Protein AF-A0A128EV08-F1 (afdb_monomer_lite)

Secondary structure (DSSP, 8-state):
-EEETTEEEEEEEEETTTEEEES-----TT-SSHHHHHHHHHHHHH-----SEEEEEEEEE-SSTT-EEEEEEEE--TTS-SEEEEEESGGGTEEEEEEEEETTSPPPSSB-HHHHHHHHHHHHHT-

Organism: NCBI:txid1796497

Radius of gyration: 13.74 Å; chains: 1; bounding box: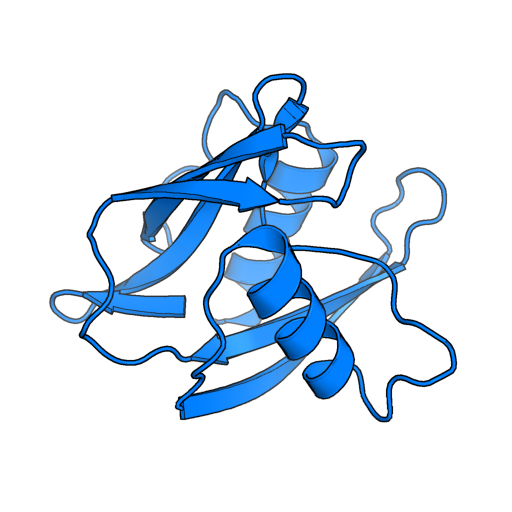 32×29×36 Å

Sequence (127 aa):
MREIDGEMNLLLFKHPLAGIQLVKGTVEPFDISYESAAKRELTEESGISYVLNTTYLGSWESGYQDQFWHFVLCQVGETLPKTWCFYTQDDGGHEFQFFWHRLGDPIPNDCHKLFCDAIQKVQELIR

Foldseek 3Di:
DEDDPNFDWAKWWQFPPAGIAHQDDDDDPPQPDPQSVSLVSCCQQPVDNDFPDKDWLDWDQLVPPRDIDTDMDTYHDPPDDQWDWDWGPPPPTTIIIMHIHTQPDDQDPRHDPSRSVVSVVVSVSVD

InterPro domains:
  IPR000086 NUDIX hydrolase domain [PF00293] (9-89)
  IPR000086 NUDIX hydrolase domain [PS51462] (1-124)
  IPR015797 NUDIX hydrolase-like domain superfamily [SSF55811] (10-123)

Structure (mmCIF, N/CA/C/O backbone):
data_AF-A0A128EV08-F1
#
_entry.id   AF-A0A128EV08-F1
#
loop_
_atom_site.group_PDB
_atom_site.id
_atom_site.type_symbol
_atom_site.label_atom_id
_atom_site.label_alt_id
_atom_site.label_comp_id
_atom_site.label_asym_id
_atom_site.label_entity_id
_atom_site.label_seq_id
_atom_site.pdbx_PDB_ins_code
_atom_site.Cartn_x
_atom_site.Cartn_y
_atom_site.Cartn_z
_atom_site.occupancy
_atom_site.B_iso_or_equiv
_atom_site.auth_seq_id
_atom_site.auth_comp_id
_atom_site.auth_asym_id
_atom_site.auth_atom_id
_atom_site.pdbx_PDB_model_num
ATOM 1 N N . MET A 1 1 ? 0.139 1.523 6.796 1.00 92.94 1 MET A N 1
ATOM 2 C CA . MET A 1 1 ? -0.571 0.868 7.914 1.00 92.94 1 MET A CA 1
ATOM 3 C C . MET A 1 1 ? -0.744 1.867 9.045 1.00 92.94 1 MET A C 1
ATOM 5 O O . MET A 1 1 ? 0.148 2.689 9.246 1.00 92.94 1 MET A O 1
ATOM 9 N N . ARG A 1 2 ? -1.858 1.802 9.771 1.00 93.75 2 ARG A N 1
ATOM 10 C CA . ARG A 1 2 ? -2.071 2.573 11.004 1.00 93.75 2 ARG A CA 1
ATOM 11 C C . ARG A 1 2 ? -2.827 1.750 12.037 1.00 93.75 2 ARG A C 1
ATOM 13 O O . ARG A 1 2 ? -3.514 0.805 11.660 1.00 93.75 2 ARG A O 1
ATOM 20 N N . GLU A 1 3 ? -2.727 2.141 13.296 1.00 91.00 3 GLU A N 1
ATOM 21 C CA . GLU A 1 3 ? -3.586 1.619 14.355 1.00 91.00 3 GLU A CA 1
ATOM 22 C C . GLU A 1 3 ? -4.904 2.412 14.390 1.00 91.00 3 GLU A C 1
ATOM 24 O O . GLU A 1 3 ? -4.908 3.629 14.192 1.00 91.00 3 GLU A O 1
ATOM 29 N N . ILE A 1 4 ? -6.029 1.724 14.576 1.00 88.94 4 ILE A N 1
ATOM 30 C CA . ILE A 1 4 ? -7.354 2.311 14.808 1.00 88.94 4 ILE A CA 1
ATOM 31 C C . ILE A 1 4 ? -7.996 1.493 15.925 1.00 88.94 4 ILE A C 1
ATOM 33 O O . ILE A 1 4 ? -8.183 0.294 15.751 1.00 88.94 4 ILE A O 1
ATOM 37 N N . ASP A 1 5 ? -8.320 2.121 17.056 1.00 88.38 5 ASP A N 1
ATOM 38 C CA . ASP A 1 5 ? -8.955 1.461 18.208 1.00 88.38 5 ASP A CA 1
ATOM 39 C C . ASP A 1 5 ? -8.206 0.194 18.696 1.00 88.38 5 ASP A C 1
ATOM 41 O O . ASP A 1 5 ? -8.825 -0.799 19.070 1.00 88.38 5 ASP A O 1
ATOM 45 N N . GLY A 1 6 ? -6.864 0.218 18.681 1.00 87.88 6 GLY A N 1
ATOM 46 C CA . GLY A 1 6 ? -6.010 -0.915 19.073 1.00 87.88 6 GLY A CA 1
ATOM 47 C C . GLY A 1 6 ? -5.814 -1.979 17.988 1.00 87.88 6 GLY A C 1
ATOM 48 O O . GLY A 1 6 ? -5.177 -3.001 18.228 1.00 87.88 6 GLY A O 1
ATOM 49 N N . GLU A 1 7 ? -6.355 -1.753 16.790 1.00 91.19 7 GLU A N 1
ATOM 50 C CA . GLU A 1 7 ? -6.331 -2.706 15.687 1.00 91.19 7 GLU A CA 1
ATOM 51 C C . GLU A 1 7 ? -5.487 -2.188 14.526 1.00 91.19 7 GLU A C 1
ATOM 53 O O . GLU A 1 7 ? -5.611 -1.043 14.077 1.00 91.19 7 GLU A O 1
ATOM 58 N N . MET A 1 8 ? -4.649 -3.059 13.977 1.00 92.31 8 MET A N 1
ATOM 59 C CA . MET A 1 8 ? -3.796 -2.711 12.849 1.00 92.31 8 MET A CA 1
ATOM 60 C C . MET A 1 8 ? -4.587 -2.742 11.543 1.00 92.31 8 MET A C 1
ATOM 62 O O . MET A 1 8 ? -5.286 -3.706 11.234 1.00 92.31 8 MET A O 1
ATOM 66 N N . ASN A 1 9 ? -4.463 -1.676 10.758 1.00 95.19 9 ASN A N 1
ATOM 67 C CA . ASN A 1 9 ? -5.211 -1.477 9.526 1.00 95.19 9 ASN A CA 1
ATOM 68 C C . ASN A 1 9 ? -4.279 -1.214 8.338 1.00 95.19 9 ASN A C 1
ATOM 70 O O . ASN A 1 9 ? -3.486 -0.262 8.328 1.00 95.19 9 ASN A O 1
ATOM 74 N N . LEU A 1 10 ? -4.415 -2.043 7.310 1.00 95.88 10 LEU A N 1
ATOM 75 C CA . LEU A 1 10 ? -3.752 -1.926 6.021 1.00 95.88 10 LEU A CA 1
ATOM 76 C C . LEU A 1 10 ? -4.427 -0.844 5.173 1.00 95.88 10 LEU A C 1
ATOM 78 O O . LEU A 1 10 ? -5.648 -0.706 5.184 1.00 95.88 10 LEU A O 1
ATOM 82 N N . LEU A 1 11 ? -3.626 -0.073 4.440 1.00 97.25 11 LEU A N 1
ATOM 83 C CA . LEU A 1 11 ? -4.156 0.867 3.461 1.00 97.25 11 LEU A CA 1
ATOM 84 C C . LEU A 1 11 ? -4.367 0.129 2.142 1.00 97.25 11 LEU A C 1
ATOM 86 O O . LEU A 1 11 ? -3.405 -0.414 1.601 1.00 97.25 11 LEU A O 1
ATOM 90 N N . LEU A 1 12 ? -5.597 0.138 1.643 1.00 97.62 12 LEU A N 1
ATOM 91 C CA . LEU A 1 12 ? -5.952 -0.375 0.325 1.00 97.62 12 LEU A CA 1
ATOM 92 C C . LEU A 1 12 ? -6.638 0.728 -0.476 1.00 97.62 12 LEU A C 1
ATOM 94 O O . LEU A 1 12 ? -7.153 1.697 0.091 1.00 97.62 12 LEU A O 1
ATOM 98 N N . PHE A 1 13 ? -6.693 0.554 -1.789 1.00 97.19 13 PHE A N 1
ATOM 99 C CA . PHE A 1 13 ? -7.520 1.389 -2.646 1.00 97.19 13 PHE A CA 1
ATOM 100 C C . PHE A 1 13 ? -8.315 0.562 -3.643 1.00 97.19 13 PHE A C 1
ATOM 102 O O . PHE A 1 13 ? -7.929 -0.551 -3.990 1.00 97.19 13 PHE A O 1
ATOM 109 N N . LYS A 1 14 ? -9.431 1.117 -4.114 1.00 97.06 14 LYS A N 1
ATOM 110 C CA . LYS A 1 14 ? -10.178 0.597 -5.256 1.00 97.06 14 LYS A CA 1
ATOM 111 C C . LYS A 1 14 ? -9.720 1.307 -6.527 1.00 97.06 14 LYS A C 1
ATOM 113 O O . LYS A 1 14 ? -9.930 2.510 -6.673 1.00 97.06 14 LYS A O 1
ATOM 118 N N . HIS A 1 15 ? -9.118 0.543 -7.433 1.00 95.75 15 HIS A N 1
ATOM 119 C CA . HIS A 1 15 ? -8.806 0.958 -8.793 1.00 95.75 15 HIS A CA 1
ATOM 120 C C . HIS A 1 15 ? -10.090 0.972 -9.638 1.00 95.75 15 HIS A C 1
ATOM 122 O O . HIS A 1 15 ? -10.854 -0.000 -9.576 1.00 95.75 15 HIS A O 1
ATOM 128 N N . PRO A 1 16 ? -10.333 1.994 -10.479 1.00 93.06 16 PRO A N 1
ATOM 129 C CA . PRO A 1 16 ? -11.555 2.078 -11.285 1.00 93.06 16 PRO A CA 1
ATOM 130 C C . PRO A 1 16 ? -11.729 0.905 -12.263 1.00 93.06 16 PRO A C 1
ATOM 132 O O . PRO A 1 16 ? -12.856 0.551 -12.599 1.00 93.06 16 PRO A O 1
ATOM 135 N N . LEU A 1 17 ? -10.624 0.293 -12.701 1.00 92.31 17 LEU A N 1
ATOM 136 C CA . LEU A 1 17 ? -10.611 -0.749 -13.740 1.00 92.31 17 LEU A CA 1
ATOM 137 C C . LEU A 1 17 ? -10.089 -2.120 -13.281 1.00 92.31 17 LEU A C 1
ATOM 139 O O . LEU A 1 17 ? -10.211 -3.089 -14.023 1.00 92.31 17 LEU A O 1
ATOM 143 N N . ALA A 1 18 ? -9.480 -2.215 -12.096 1.00 91.38 18 ALA A N 1
ATOM 144 C CA . ALA A 1 18 ? -8.686 -3.390 -11.704 1.00 91.38 18 ALA A CA 1
ATOM 145 C C . ALA A 1 18 ? -8.967 -3.877 -10.272 1.00 91.38 18 ALA A C 1
ATOM 147 O O . ALA A 1 18 ? -8.227 -4.699 -9.732 1.00 91.38 18 ALA A O 1
ATOM 148 N N . GLY A 1 19 ? -10.050 -3.383 -9.667 1.00 94.75 19 GLY A N 1
ATOM 149 C CA . GLY A 1 19 ? -10.469 -3.785 -8.331 1.00 94.75 19 GLY A CA 1
ATOM 150 C C . GLY A 1 19 ? -9.543 -3.259 -7.236 1.00 94.75 19 GLY A C 1
ATOM 151 O O . GLY A 1 19 ? -8.868 -2.244 -7.390 1.00 94.75 19 GLY A O 1
ATOM 152 N N . ILE A 1 20 ? -9.555 -3.932 -6.095 1.00 96.88 20 ILE A N 1
ATOM 153 C CA . ILE A 1 20 ? -8.884 -3.518 -4.870 1.00 96.88 20 ILE A CA 1
ATOM 154 C C . ILE A 1 20 ? -7.419 -3.948 -4.879 1.00 96.88 20 ILE A C 1
ATOM 156 O O . ILE A 1 20 ? -7.102 -5.098 -5.189 1.00 96.88 20 ILE A O 1
ATOM 160 N N . GLN A 1 21 ? -6.543 -3.017 -4.503 1.00 95.94 21 GLN A N 1
ATOM 161 C CA . GLN A 1 21 ? -5.095 -3.185 -4.535 1.00 95.94 21 GLN A CA 1
ATOM 162 C C . GLN A 1 21 ? -4.416 -2.586 -3.298 1.00 95.94 21 GLN A C 1
ATOM 164 O O . GLN A 1 21 ? -4.988 -1.779 -2.558 1.00 95.94 21 GLN A O 1
ATOM 169 N N . LEU A 1 22 ? -3.165 -3.002 -3.105 1.00 96.00 22 LEU A N 1
ATOM 170 C CA . LEU A 1 22 ? -2.169 -2.325 -2.279 1.00 96.00 22 LEU A CA 1
ATOM 171 C C . LEU A 1 22 ? -1.541 -1.180 -3.079 1.00 96.00 22 LEU A C 1
ATOM 173 O O . LEU A 1 22 ? -1.456 -1.280 -4.301 1.00 96.00 22 LEU A O 1
ATOM 177 N N . VAL A 1 23 ? -1.016 -0.169 -2.381 1.00 96.44 23 VAL A N 1
ATOM 178 C CA . VAL A 1 23 ? -0.077 0.787 -2.992 1.00 96.44 23 VAL A CA 1
ATOM 179 C C . VAL A 1 23 ? 1.184 0.044 -3.412 1.00 96.44 23 VAL A C 1
ATOM 181 O O . VAL A 1 23 ? 1.760 -0.693 -2.602 1.00 96.44 23 VAL A O 1
ATOM 184 N N . LYS A 1 24 ? 1.570 0.191 -4.677 1.00 95.50 24 LYS A N 1
ATOM 185 C CA . LYS A 1 24 ? 2.653 -0.580 -5.292 1.00 95.50 24 LYS A CA 1
ATOM 186 C C . LYS A 1 24 ? 3.155 0.077 -6.570 1.00 95.50 24 LYS A C 1
ATOM 188 O O . LYS A 1 24 ? 2.364 0.445 -7.428 1.00 95.50 24 LYS A O 1
ATOM 193 N N . GLY A 1 25 ? 4.460 -0.014 -6.780 1.00 95.12 25 GLY A N 1
ATOM 194 C CA . GLY A 1 25 ? 5.062 0.268 -8.073 1.00 95.12 25 GLY A CA 1
ATOM 195 C C . GLY A 1 25 ? 6.457 -0.316 -8.197 1.00 95.12 25 GLY A C 1
ATOM 196 O O . GLY A 1 25 ? 6.837 -1.231 -7.457 1.00 95.12 25 GLY A O 1
ATOM 197 N N . THR A 1 26 ? 7.180 0.151 -9.207 1.00 95.25 26 THR A N 1
ATOM 198 C CA . THR A 1 26 ? 8.452 -0.448 -9.615 1.00 95.25 26 THR A CA 1
ATOM 199 C C . THR A 1 26 ? 9.578 0.106 -8.752 1.00 95.25 26 THR A C 1
ATOM 201 O O . THR A 1 26 ? 9.633 1.299 -8.474 1.00 95.25 26 THR A O 1
ATOM 204 N N . VAL A 1 27 ? 10.498 -0.762 -8.324 1.00 96.62 27 VAL A N 1
ATOM 205 C CA . VAL A 1 27 ? 11.745 -0.308 -7.697 1.00 96.62 27 VAL A CA 1
ATOM 206 C C . VAL A 1 27 ? 12.632 0.271 -8.792 1.00 96.62 27 VAL A C 1
ATOM 208 O O . VAL A 1 27 ? 13.056 -0.452 -9.695 1.00 96.62 27 VAL A O 1
ATOM 211 N N . GLU A 1 28 ? 12.908 1.566 -8.716 1.00 96.69 28 GLU A N 1
ATOM 212 C CA . GLU A 1 28 ? 13.643 2.285 -9.749 1.00 96.69 28 GLU A CA 1
ATOM 213 C C . GLU A 1 28 ? 15.159 2.247 -9.495 1.00 96.69 28 GLU A C 1
ATOM 215 O O . GLU A 1 28 ? 15.598 2.162 -8.347 1.00 96.69 28 GLU A O 1
ATOM 220 N N . PRO A 1 29 ? 16.012 2.383 -10.530 1.00 96.62 29 PRO A N 1
ATOM 221 C CA . PRO A 1 29 ? 1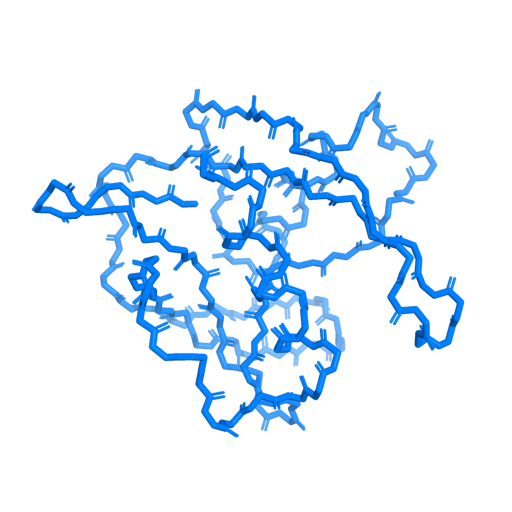7.471 2.361 -10.362 1.00 96.62 29 PRO A CA 1
ATOM 222 C C . PRO A 1 29 ? 18.038 3.453 -9.441 1.00 96.62 29 PRO A C 1
ATOM 224 O O . PRO A 1 29 ? 19.179 3.350 -8.995 1.00 96.62 29 PRO A O 1
ATOM 227 N N . PHE A 1 30 ? 17.276 4.524 -9.207 1.00 96.19 30 PHE A N 1
ATOM 228 C CA . PHE A 1 30 ? 17.651 5.624 -8.318 1.00 96.19 30 PHE A CA 1
ATOM 229 C C . PHE A 1 30 ? 17.133 5.447 -6.883 1.00 96.19 30 PHE A C 1
ATOM 231 O O . PHE A 1 30 ? 17.490 6.247 -6.014 1.00 96.19 30 PHE A O 1
ATOM 238 N N . ASP A 1 31 ? 16.308 4.431 -6.618 1.00 97.56 31 ASP A N 1
ATOM 239 C CA . ASP A 1 31 ? 15.879 4.112 -5.263 1.00 97.56 31 ASP A CA 1
ATOM 240 C C . ASP A 1 31 ? 17.068 3.569 -4.461 1.00 97.56 31 ASP A C 1
ATOM 242 O O . ASP A 1 31 ? 17.760 2.631 -4.856 1.00 97.56 31 ASP A O 1
ATOM 246 N N . ILE A 1 32 ? 17.320 4.182 -3.305 1.00 96.12 32 ILE A N 1
ATOM 247 C CA . ILE A 1 32 ? 18.447 3.825 -2.435 1.00 96.12 32 ILE A CA 1
ATOM 248 C C . ILE A 1 32 ? 18.148 2.598 -1.564 1.00 96.12 32 ILE A C 1
ATOM 250 O O . ILE A 1 32 ? 19.075 1.985 -1.033 1.00 96.12 32 ILE A O 1
ATOM 254 N N . SER A 1 33 ? 16.868 2.249 -1.386 1.00 97.69 33 SER A N 1
ATOM 255 C CA . SER A 1 33 ? 16.414 1.036 -0.702 1.00 97.69 33 SER A CA 1
ATOM 256 C C . SER A 1 33 ? 14.968 0.679 -1.079 1.00 97.69 33 SER A C 1
ATOM 258 O O . SER A 1 33 ? 14.245 1.490 -1.661 1.00 97.69 33 SER A O 1
ATOM 260 N N . TYR A 1 34 ? 14.496 -0.513 -0.695 1.00 98.25 34 TYR A N 1
ATOM 261 C CA . TYR A 1 34 ? 13.080 -0.872 -0.863 1.00 98.25 34 TYR A CA 1
ATOM 262 C C . TYR A 1 34 ? 12.158 0.064 -0.080 1.00 98.25 34 TYR A C 1
ATOM 264 O O . TYR A 1 34 ? 11.062 0.384 -0.531 1.00 98.25 34 TYR A O 1
ATOM 272 N N . GLU A 1 35 ? 12.600 0.547 1.080 1.00 98.06 35 GLU A N 1
ATOM 273 C CA . GLU A 1 35 ? 11.857 1.524 1.866 1.00 98.06 35 GLU A CA 1
ATOM 274 C C . GLU A 1 35 ? 11.791 2.895 1.193 1.00 98.06 35 GLU A C 1
ATOM 276 O O . GLU A 1 35 ? 10.768 3.565 1.330 1.00 98.06 35 GLU A O 1
ATOM 281 N N . SER A 1 36 ? 12.832 3.328 0.468 1.00 97.62 36 SER A N 1
ATOM 282 C CA . SER A 1 36 ? 12.747 4.573 -0.307 1.00 97.62 36 SER A CA 1
ATOM 283 C C . SER A 1 36 ? 11.762 4.435 -1.464 1.00 97.62 36 SER A C 1
ATOM 285 O O . SER A 1 36 ? 10.913 5.312 -1.616 1.00 97.62 36 SER A O 1
ATOM 287 N N . ALA A 1 37 ? 11.808 3.309 -2.187 1.00 98.06 37 ALA A N 1
ATOM 288 C CA . ALA A 1 37 ? 10.856 3.000 -3.252 1.00 98.06 37 ALA A CA 1
ATOM 289 C C . ALA A 1 37 ? 9.416 2.993 -2.715 1.00 98.06 37 ALA A C 1
ATOM 291 O O . ALA A 1 37 ? 8.558 3.720 -3.203 1.00 98.06 37 ALA A O 1
ATOM 292 N N . ALA A 1 38 ? 9.162 2.270 -1.621 1.00 97.94 38 ALA A N 1
ATOM 293 C CA . ALA A 1 38 ? 7.832 2.191 -1.022 1.00 97.94 38 ALA A CA 1
ATOM 294 C C . ALA A 1 38 ? 7.296 3.549 -0.535 1.00 97.94 38 ALA A C 1
ATOM 296 O O . ALA A 1 38 ? 6.096 3.795 -0.616 1.00 97.94 38 ALA A O 1
ATOM 297 N N . LYS A 1 39 ? 8.155 4.444 -0.024 1.00 97.44 39 LYS A N 1
ATOM 298 C CA . LYS A 1 39 ? 7.747 5.811 0.356 1.00 97.44 39 LYS A CA 1
ATOM 299 C C . LYS A 1 39 ? 7.408 6.673 -0.857 1.00 97.44 39 LYS A C 1
ATOM 301 O O . LYS A 1 39 ? 6.463 7.460 -0.780 1.00 97.44 39 LYS A O 1
ATOM 306 N N . ARG A 1 40 ? 8.188 6.550 -1.934 1.00 97.50 40 ARG A N 1
ATOM 307 C CA . ARG A 1 40 ? 7.951 7.259 -3.193 1.00 97.50 40 ARG A CA 1
ATOM 308 C C . ARG A 1 40 ? 6.602 6.841 -3.778 1.00 97.50 40 ARG A C 1
ATOM 310 O O . ARG A 1 40 ? 5.722 7.687 -3.863 1.00 97.50 40 ARG A O 1
ATOM 317 N N . GLU A 1 41 ? 6.399 5.546 -3.996 1.00 97.44 41 GLU A N 1
ATOM 318 C CA . GLU A 1 41 ? 5.141 4.979 -4.512 1.00 97.44 41 GLU A CA 1
ATOM 319 C C . GLU A 1 41 ? 3.941 5.323 -3.616 1.00 97.44 41 GLU A C 1
ATOM 321 O O . GLU A 1 41 ? 2.874 5.706 -4.088 1.00 97.44 41 GLU A O 1
ATOM 326 N N . LEU A 1 42 ? 4.118 5.284 -2.287 1.00 97.06 42 LEU A N 1
ATOM 327 C CA . LEU A 1 42 ? 3.079 5.725 -1.353 1.00 97.06 42 LEU A CA 1
ATOM 328 C C . LEU A 1 42 ? 2.692 7.191 -1.574 1.00 97.06 42 LEU A C 1
ATOM 330 O O . LEU A 1 42 ? 1.511 7.534 -1.507 1.00 97.06 42 LEU A O 1
ATOM 334 N N . THR A 1 43 ? 3.665 8.055 -1.839 1.00 96.19 43 THR A N 1
ATOM 335 C CA . THR A 1 43 ? 3.403 9.469 -2.109 1.00 96.19 43 THR A CA 1
ATOM 336 C C . THR A 1 43 ? 2.723 9.652 -3.463 1.00 96.19 43 THR A C 1
ATOM 338 O O . THR A 1 43 ? 1.745 10.394 -3.543 1.00 96.19 43 THR A O 1
ATOM 341 N N . GLU A 1 44 ? 3.221 8.975 -4.497 1.00 95.75 44 GLU A N 1
ATOM 342 C CA . GLU A 1 44 ? 2.770 9.108 -5.885 1.00 95.75 44 GLU A CA 1
ATOM 343 C C . GLU A 1 44 ? 1.347 8.565 -6.082 1.00 95.75 44 GLU A C 1
ATOM 345 O O . GLU A 1 44 ? 0.513 9.265 -6.651 1.00 95.75 44 GLU A O 1
ATOM 350 N N . GLU A 1 45 ? 1.001 7.408 -5.505 1.00 95.94 45 GLU A N 1
ATOM 351 C CA . GLU A 1 45 ? -0.329 6.806 -5.678 1.00 95.94 45 GLU A CA 1
ATOM 352 C C . GLU A 1 45 ? -1.384 7.304 -4.674 1.00 95.94 45 GLU A C 1
ATOM 354 O O . GLU A 1 45 ? -2.579 7.219 -4.960 1.00 95.94 45 GLU A O 1
ATOM 359 N N . SER A 1 46 ? -0.990 7.789 -3.486 1.00 95.06 46 SER A N 1
ATOM 360 C CA . SER A 1 46 ? -1.950 8.096 -2.402 1.00 95.06 46 SER A CA 1
ATOM 361 C C . SER A 1 46 ? -1.901 9.518 -1.846 1.00 95.06 46 SER A C 1
ATOM 363 O O . SER A 1 46 ? -2.787 9.905 -1.072 1.00 95.06 46 SER A O 1
ATOM 365 N N . GLY A 1 47 ? -0.865 10.288 -2.185 1.00 94.25 47 GLY A N 1
ATOM 366 C CA . GLY A 1 47 ? -0.600 11.609 -1.613 1.00 94.25 47 GLY A CA 1
ATOM 367 C C . GLY A 1 47 ? -0.049 11.587 -0.183 1.00 94.25 47 GLY A C 1
ATOM 368 O O . GLY A 1 47 ? 0.176 12.649 0.403 1.00 94.25 47 GLY A O 1
ATOM 369 N N . ILE A 1 48 ? 0.180 10.410 0.411 1.00 95.19 48 ILE A N 1
ATOM 370 C CA . ILE A 1 48 ? 0.751 10.292 1.756 1.00 95.19 48 ILE A CA 1
ATOM 371 C C . ILE A 1 48 ? 2.274 10.416 1.676 1.00 95.19 48 ILE A C 1
ATOM 373 O O . ILE A 1 48 ? 2.977 9.454 1.385 1.00 95.19 48 ILE A O 1
ATOM 377 N N . SER A 1 49 ? 2.785 11.595 2.019 1.00 92.62 49 SER A N 1
ATOM 378 C CA . SER A 1 49 ? 4.227 11.878 2.049 1.00 92.62 49 SER A CA 1
ATOM 379 C C . SER A 1 49 ? 4.873 11.717 3.428 1.00 92.62 49 SER A C 1
ATOM 381 O O . SER A 1 49 ? 6.093 11.598 3.537 1.00 92.62 49 SER A O 1
ATOM 383 N N . TYR A 1 50 ? 4.075 11.707 4.501 1.00 92.19 50 TYR A N 1
ATOM 384 C CA . TYR A 1 50 ? 4.578 11.612 5.871 1.00 92.19 50 TYR A CA 1
ATOM 385 C C . TYR A 1 50 ? 4.350 10.219 6.465 1.00 92.19 50 TYR A C 1
ATOM 387 O O . TYR A 1 50 ? 3.223 9.830 6.779 1.00 92.19 50 TYR A O 1
ATOM 395 N N . VAL A 1 51 ? 5.449 9.491 6.666 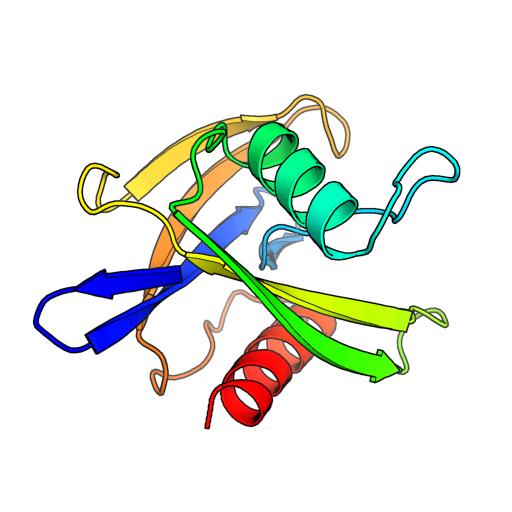1.00 94.75 51 VAL A N 1
ATOM 396 C CA . VAL A 1 51 ? 5.488 8.198 7.360 1.00 94.75 51 VAL A CA 1
ATOM 397 C C . VAL A 1 51 ? 6.333 8.320 8.627 1.00 94.75 51 VAL A C 1
ATOM 399 O O . VAL A 1 51 ? 7.416 8.901 8.607 1.00 94.75 51 VAL A O 1
ATOM 402 N N . LEU A 1 52 ? 5.836 7.772 9.733 1.00 94.56 52 LEU A N 1
ATOM 403 C CA . LEU A 1 52 ? 6.505 7.772 11.035 1.00 94.56 52 LEU A CA 1
ATOM 404 C C . LEU A 1 52 ? 7.700 6.822 11.057 1.00 94.56 52 LEU A C 1
ATOM 406 O O . LEU A 1 52 ? 8.749 7.145 11.606 1.00 94.56 52 LEU A O 1
ATOM 410 N N . ASN A 1 53 ? 7.527 5.641 10.467 1.00 95.44 53 ASN A N 1
ATOM 411 C CA . ASN A 1 53 ? 8.547 4.608 10.417 1.00 95.44 53 ASN A CA 1
ATOM 412 C C . ASN A 1 53 ? 8.364 3.730 9.177 1.00 95.44 53 ASN A C 1
ATOM 414 O O . ASN A 1 53 ? 7.254 3.610 8.645 1.00 95.44 53 ASN A O 1
ATOM 418 N N . THR A 1 54 ? 9.453 3.095 8.751 1.00 96.94 54 THR A N 1
ATOM 419 C CA . THR A 1 54 ? 9.437 2.049 7.730 1.00 96.94 54 THR A CA 1
ATOM 420 C C . THR A 1 54 ? 10.136 0.793 8.211 1.00 96.94 54 THR A C 1
ATOM 422 O O . THR A 1 54 ? 11.151 0.863 8.900 1.00 96.94 54 THR A O 1
ATOM 425 N N . THR A 1 55 ? 9.605 -0.367 7.843 1.00 96.88 55 THR A N 1
ATOM 426 C CA . THR A 1 55 ? 10.214 -1.664 8.157 1.00 96.88 55 THR A CA 1
ATOM 427 C C . THR A 1 55 ? 10.068 -2.590 6.963 1.00 96.88 55 THR A C 1
ATOM 429 O O . THR A 1 55 ? 8.951 -2.852 6.518 1.00 96.88 55 THR A O 1
ATOM 432 N N . TYR A 1 56 ? 11.185 -3.078 6.430 1.00 97.81 56 TYR A N 1
ATOM 433 C CA . TYR A 1 56 ? 11.162 -4.123 5.416 1.00 97.81 56 TYR A CA 1
ATOM 434 C C . TYR A 1 56 ? 10.652 -5.436 6.022 1.00 97.81 56 TYR A C 1
ATOM 436 O O . TYR A 1 56 ? 11.163 -5.891 7.045 1.00 97.81 56 TYR A O 1
ATOM 444 N N . LEU A 1 57 ? 9.633 -6.025 5.399 1.00 97.25 57 LEU A N 1
ATOM 445 C CA . LEU A 1 57 ? 8.967 -7.236 5.883 1.00 97.25 57 LEU A CA 1
ATOM 446 C C . LEU A 1 57 ? 9.481 -8.503 5.199 1.00 97.25 57 LEU A C 1
ATOM 448 O O . LEU A 1 57 ? 9.471 -9.577 5.793 1.00 97.25 57 LEU A O 1
ATOM 452 N N . GLY A 1 58 ? 9.915 -8.395 3.945 1.00 96.69 58 GLY A N 1
ATOM 453 C CA . GLY A 1 58 ? 10.366 -9.536 3.159 1.00 96.69 58 GLY A CA 1
ATOM 454 C C . GLY A 1 58 ? 9.941 -9.446 1.703 1.00 96.69 58 GLY A C 1
ATOM 455 O O . GLY A 1 58 ? 9.335 -8.467 1.266 1.00 96.69 58 GLY A O 1
ATOM 456 N N . SER A 1 59 ? 10.273 -10.491 0.956 1.00 96.88 59 SER A N 1
ATOM 457 C CA . SER A 1 59 ? 9.972 -10.602 -0.464 1.00 96.88 59 SER A CA 1
ATOM 458 C C . SER A 1 59 ? 9.054 -11.779 -0.771 1.00 96.88 59 SER A C 1
ATOM 460 O O . SER A 1 59 ? 8.910 -12.708 0.029 1.00 96.88 59 SER A O 1
ATOM 462 N N . TRP A 1 60 ? 8.443 -11.748 -1.951 1.00 97.19 60 TRP A N 1
ATOM 463 C CA . TRP A 1 60 ? 7.551 -12.793 -2.436 1.00 97.19 60 TRP A CA 1
ATOM 464 C C . TRP A 1 60 ? 7.626 -12.931 -3.957 1.00 97.19 60 TRP A C 1
ATOM 466 O O . TRP A 1 60 ? 7.393 -11.977 -4.697 1.00 97.19 60 TRP A O 1
ATOM 476 N N . GLU A 1 61 ? 7.916 -14.146 -4.417 1.00 95.81 61 GLU A N 1
ATOM 477 C CA . GLU A 1 61 ? 7.726 -14.546 -5.810 1.00 95.81 61 GLU A CA 1
ATOM 478 C C . GLU A 1 61 ? 6.240 -14.790 -6.051 1.00 95.81 61 GLU A C 1
ATOM 480 O O . GLU A 1 61 ? 5.673 -15.769 -5.562 1.00 95.81 61 GLU A O 1
ATOM 485 N N . SER A 1 62 ? 5.599 -13.891 -6.797 1.00 92.00 62 SER A N 1
ATOM 486 C CA . SER A 1 62 ? 4.144 -13.936 -6.979 1.00 92.00 62 SER A CA 1
ATOM 487 C C . SER A 1 62 ? 3.661 -15.097 -7.851 1.00 92.00 62 SER A C 1
ATOM 489 O O . SER A 1 62 ? 2.476 -15.425 -7.848 1.00 92.00 62 SER A O 1
ATOM 491 N N . GLY A 1 63 ? 4.559 -15.690 -8.648 1.00 90.00 63 GLY A N 1
ATOM 492 C CA . GLY A 1 63 ? 4.206 -16.662 -9.685 1.00 90.00 63 GLY A CA 1
ATOM 493 C C . GLY A 1 63 ? 3.361 -16.071 -10.824 1.00 90.00 63 GLY A C 1
ATOM 494 O O . GLY A 1 63 ? 2.870 -16.816 -11.671 1.00 90.00 63 GLY A O 1
ATOM 495 N N . TYR A 1 64 ? 3.181 -14.747 -10.857 1.00 89.56 64 TYR A N 1
ATOM 496 C CA . TYR A 1 64 ? 2.430 -14.032 -11.879 1.00 89.56 64 TYR A CA 1
ATOM 497 C C . TYR A 1 64 ? 3.374 -13.142 -12.679 1.00 89.56 64 TYR A C 1
ATOM 499 O O . TYR A 1 64 ? 3.967 -12.220 -12.127 1.00 89.56 64 TYR A O 1
ATOM 507 N N . GLN A 1 65 ? 3.497 -1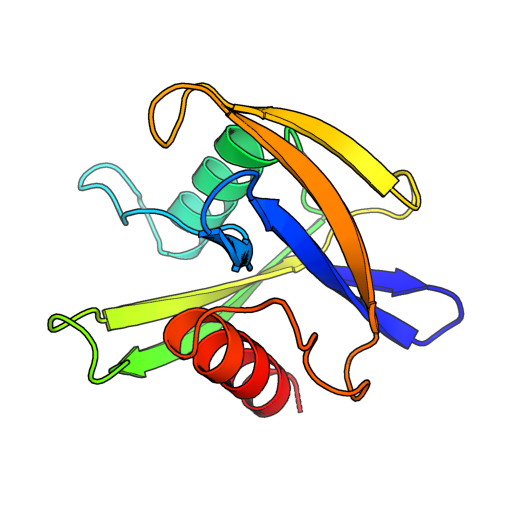3.414 -13.982 1.00 90.88 65 GLN A N 1
ATOM 508 C CA . GLN A 1 65 ? 4.330 -12.631 -14.908 1.00 90.88 65 GLN A CA 1
ATOM 509 C C . GLN A 1 65 ? 5.753 -12.370 -14.374 1.00 90.88 65 GLN A C 1
ATOM 511 O O . GLN A 1 65 ? 6.277 -11.270 -14.523 1.00 90.88 65 GLN A O 1
ATOM 516 N N . ASP A 1 66 ? 6.337 -13.363 -13.695 1.00 88.56 66 ASP A N 1
ATOM 517 C CA . ASP A 1 66 ? 7.669 -13.293 -13.080 1.00 88.56 66 ASP A CA 1
ATOM 518 C C . ASP A 1 66 ? 7.869 -12.105 -12.112 1.00 88.56 66 ASP A C 1
ATOM 520 O O . ASP A 1 66 ? 8.994 -11.671 -11.865 1.00 88.56 66 ASP A O 1
ATOM 524 N N . GLN A 1 67 ? 6.786 -11.570 -11.530 1.0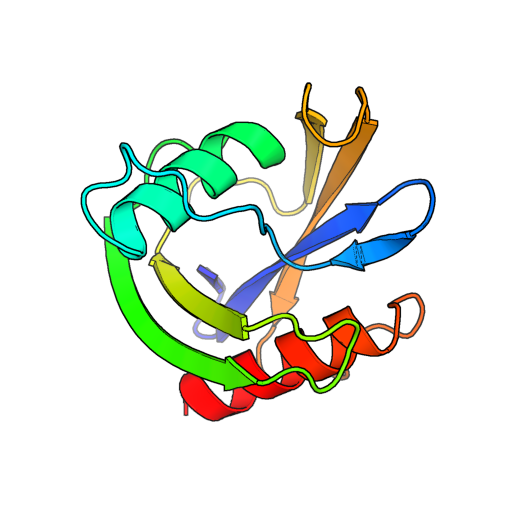0 92.06 67 GLN A N 1
ATOM 525 C CA . GLN A 1 67 ? 6.879 -10.436 -10.614 1.00 92.06 67 GLN A CA 1
ATOM 526 C C . GLN A 1 67 ? 7.421 -10.865 -9.248 1.00 92.06 67 GLN A C 1
ATOM 528 O O . GLN A 1 67 ? 6.837 -11.719 -8.564 1.00 92.06 67 GLN A O 1
ATOM 533 N N . PHE A 1 68 ? 8.489 -10.189 -8.827 1.00 95.12 68 PHE A N 1
ATOM 534 C CA . PHE A 1 68 ? 9.105 -10.310 -7.512 1.00 95.12 68 PHE A CA 1
ATOM 535 C C . PHE A 1 68 ? 8.743 -9.095 -6.655 1.00 95.12 68 PHE A C 1
ATOM 537 O O . PHE A 1 68 ? 9.091 -7.962 -6.984 1.00 95.12 68 PHE A O 1
ATOM 544 N N . TRP A 1 69 ? 8.013 -9.327 -5.569 1.00 97.44 69 TRP A N 1
ATOM 545 C CA . TRP A 1 69 ? 7.480 -8.273 -4.712 1.00 97.44 69 TRP A CA 1
ATOM 546 C C . TRP A 1 69 ? 8.356 -8.089 -3.479 1.00 97.44 69 TRP A C 1
ATOM 548 O O . TRP A 1 69 ? 8.792 -9.067 -2.875 1.00 97.44 69 TRP A O 1
ATOM 558 N N . HIS A 1 70 ? 8.551 -6.837 -3.070 1.00 97.94 70 HIS A N 1
ATOM 559 C CA . HIS A 1 70 ? 9.192 -6.456 -1.815 1.00 97.94 70 HIS A CA 1
ATOM 560 C C . HIS A 1 70 ? 8.188 -5.701 -0.950 1.00 97.94 70 HIS A C 1
ATOM 562 O O . HIS A 1 70 ? 7.667 -4.664 -1.354 1.00 97.94 70 HIS A O 1
ATOM 568 N N . PHE A 1 71 ? 7.914 -6.212 0.248 1.00 98.00 71 PHE A N 1
ATOM 569 C CA . PHE A 1 71 ? 6.952 -5.609 1.160 1.00 98.00 71 PHE A CA 1
ATOM 570 C C . PHE A 1 71 ? 7.653 -4.718 2.175 1.00 98.00 71 PHE A C 1
ATOM 572 O O . PHE A 1 71 ? 8.533 -5.158 2.918 1.00 98.00 71 PHE A O 1
ATOM 579 N N . VAL A 1 72 ? 7.209 -3.466 2.243 1.00 98.19 72 VAL A N 1
ATOM 580 C CA . VAL A 1 72 ? 7.634 -2.500 3.253 1.00 98.19 72 VAL A CA 1
ATOM 581 C C . VAL A 1 72 ? 6.417 -2.023 4.023 1.00 98.19 72 VAL A C 1
ATOM 583 O O . VAL A 1 72 ? 5.442 -1.520 3.466 1.00 98.19 72 VAL A O 1
ATOM 586 N N . LEU A 1 73 ? 6.494 -2.152 5.339 1.00 97.12 73 LEU A N 1
ATOM 587 C CA . LEU A 1 73 ? 5.539 -1.575 6.260 1.00 97.12 73 LEU A CA 1
ATOM 588 C C . LEU A 1 73 ? 5.828 -0.082 6.395 1.00 97.12 73 LEU A C 1
ATOM 590 O O . LEU A 1 73 ? 6.836 0.296 6.981 1.00 97.12 73 LEU A O 1
ATOM 594 N N . CYS A 1 74 ? 4.919 0.758 5.904 1.00 97.00 74 CYS A N 1
ATOM 595 C CA . CYS A 1 74 ? 4.926 2.202 6.145 1.00 97.00 74 CYS A CA 1
ATOM 596 C C . CYS A 1 74 ? 3.92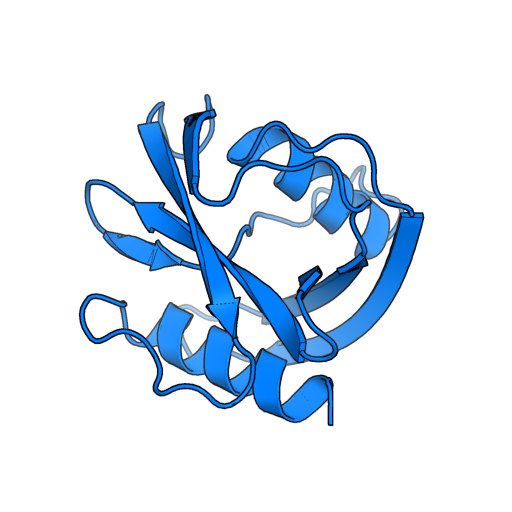6 2.546 7.255 1.00 97.00 74 CYS A C 1
ATOM 598 O O . CYS A 1 74 ? 2.712 2.427 7.052 1.00 97.00 74 CYS A O 1
ATOM 600 N N . GLN A 1 75 ? 4.410 2.957 8.427 1.00 95.69 75 GLN A N 1
ATOM 601 C CA . GLN A 1 75 ? 3.549 3.416 9.518 1.00 95.69 75 GLN A CA 1
ATOM 602 C C . GLN A 1 75 ? 3.208 4.890 9.306 1.00 95.69 75 GLN A C 1
ATOM 604 O O . GLN A 1 75 ? 4.105 5.717 9.166 1.00 95.69 75 GLN A O 1
ATOM 609 N N . VAL A 1 76 ? 1.922 5.227 9.290 1.00 92.94 76 VAL A N 1
ATOM 610 C CA . VAL A 1 76 ? 1.446 6.611 9.124 1.00 92.94 76 VAL A CA 1
ATOM 611 C C . VAL A 1 76 ? 0.867 7.138 10.434 1.00 92.94 76 VAL A C 1
ATOM 613 O O . VAL A 1 76 ? 0.417 6.358 11.273 1.00 92.94 76 VAL A O 1
ATOM 616 N N . GLY A 1 77 ? 0.894 8.459 10.611 1.00 79.25 77 GLY A N 1
ATOM 617 C CA . GLY A 1 77 ? 0.303 9.115 11.779 1.00 79.25 77 GLY A CA 1
ATOM 618 C C . GLY A 1 77 ? -1.230 9.080 11.792 1.00 79.25 77 GLY A C 1
ATOM 619 O O . GLY A 1 77 ? -1.880 8.788 10.787 1.00 79.25 77 GLY A O 1
ATOM 620 N N . GLU A 1 78 ? -1.814 9.415 12.942 1.00 69.44 78 GLU A N 1
ATOM 621 C CA . GLU A 1 78 ? -3.252 9.268 13.228 1.00 69.44 78 GLU A CA 1
ATOM 622 C C . GLU A 1 78 ? -4.179 10.251 12.482 1.00 69.44 78 GLU A C 1
ATOM 624 O O . GLU A 1 78 ? -5.398 10.167 12.595 1.00 69.44 78 GLU A O 1
ATOM 629 N N . THR A 1 79 ? -3.656 11.162 11.663 1.00 82.19 79 THR A N 1
ATOM 630 C CA . THR A 1 79 ? -4.431 12.275 11.083 1.00 82.19 79 THR A CA 1
ATOM 631 C C . THR A 1 79 ? -5.040 12.013 9.700 1.00 82.19 79 THR A C 1
ATOM 633 O O . THR A 1 79 ? -5.600 12.929 9.099 1.00 82.19 79 THR A O 1
ATOM 636 N N . LEU A 1 80 ? -4.979 10.786 9.171 1.00 91.56 80 LEU A N 1
ATOM 637 C CA . LEU A 1 80 ? -5.548 10.481 7.850 1.00 91.56 80 LEU A CA 1
ATOM 638 C C . LEU A 1 80 ? -7.071 10.222 7.894 1.00 91.56 80 LEU A C 1
ATOM 640 O O . LEU A 1 80 ? -7.576 9.639 8.860 1.00 91.56 80 LEU A O 1
ATOM 644 N N . PRO A 1 81 ? -7.829 10.578 6.841 1.00 93.00 81 PRO A N 1
ATOM 645 C CA . PRO A 1 81 ? -9.253 10.258 6.750 1.00 93.00 81 PRO A CA 1
ATOM 646 C C . PRO A 1 81 ? -9.536 8.750 6.819 1.00 93.00 81 PRO A C 1
ATOM 648 O O . PRO A 1 81 ? -8.674 7.911 6.547 1.00 93.00 81 PRO A O 1
ATOM 651 N N . LYS A 1 82 ? -10.780 8.379 7.154 1.00 93.19 82 LYS A N 1
ATOM 652 C CA . LYS A 1 82 ? -11.242 6.980 7.042 1.00 93.19 82 LYS A CA 1
ATOM 653 C C . LYS A 1 82 ? -11.272 6.502 5.588 1.00 93.19 82 LYS A C 1
ATOM 655 O O . LYS A 1 82 ? -10.996 5.337 5.328 1.00 93.19 82 LYS A O 1
ATOM 660 N N . THR A 1 83 ? -11.592 7.404 4.669 1.00 96.12 83 THR A N 1
ATOM 661 C CA . THR A 1 83 ? -11.591 7.179 3.224 1.00 96.12 83 THR A CA 1
ATOM 662 C C . THR A 1 83 ? -11.283 8.493 2.522 1.00 96.12 83 THR A C 1
ATOM 664 O O . THR A 1 83 ? -11.703 9.546 3.009 1.00 96.12 83 THR A O 1
ATOM 667 N N . TRP A 1 84 ? -10.610 8.447 1.379 1.00 96.94 84 TRP A N 1
ATOM 668 C CA . TRP A 1 84 ? -10.418 9.609 0.509 1.00 96.94 84 TRP A CA 1
ATOM 669 C C . TRP A 1 84 ? -10.226 9.162 -0.940 1.00 96.94 84 TRP A C 1
ATOM 671 O O . TRP A 1 84 ? -9.926 7.997 -1.191 1.00 96.94 84 TRP A O 1
ATOM 681 N N . CYS A 1 85 ? -10.407 10.088 -1.879 1.00 96.88 85 CYS A N 1
ATOM 682 C CA . CYS A 1 85 ? -10.008 9.891 -3.267 1.00 96.88 85 CYS A CA 1
ATOM 683 C C . CYS A 1 85 ? -8.690 10.620 -3.523 1.00 96.88 85 CYS A C 1
ATOM 685 O O . CYS A 1 85 ? -8.457 11.697 -2.964 1.00 96.88 85 CYS A O 1
ATOM 687 N N . PHE A 1 86 ? -7.847 10.047 -4.371 1.00 96.81 86 PHE A N 1
ATOM 688 C CA . PHE A 1 86 ? -6.618 10.680 -4.825 1.00 96.81 86 PHE A CA 1
ATOM 689 C C . PHE A 1 86 ? -6.442 10.429 -6.320 1.00 96.81 86 PHE A C 1
ATOM 691 O O . PHE A 1 86 ? -6.559 9.294 -6.775 1.00 96.81 86 PHE A O 1
ATOM 698 N N . TYR A 1 87 ? -6.188 11.496 -7.077 1.00 96.06 87 TYR A N 1
ATOM 699 C CA . TYR A 1 87 ? -5.836 11.393 -8.487 1.00 96.06 87 TYR A CA 1
ATOM 700 C C . TYR A 1 87 ? -4.322 11.229 -8.603 1.00 96.06 87 TYR A C 1
ATOM 702 O O . TYR A 1 87 ? -3.584 12.173 -8.311 1.00 96.06 87 TYR A O 1
ATOM 710 N N . THR A 1 88 ? -3.876 10.050 -9.027 1.00 91.56 88 THR A N 1
ATOM 711 C CA . THR A 1 88 ? -2.470 9.802 -9.356 1.00 91.56 88 THR A CA 1
ATOM 712 C C . THR A 1 88 ? -2.222 10.034 -10.845 1.00 91.56 88 THR A C 1
ATOM 714 O O . THR A 1 88 ? -3.122 9.871 -11.670 1.00 91.56 88 THR A O 1
ATOM 717 N N . GLN A 1 89 ? -1.002 10.453 -11.188 1.00 87.25 89 GLN A N 1
ATOM 718 C CA . GLN A 1 89 ? -0.529 10.463 -12.576 1.00 87.25 89 GLN A CA 1
ATOM 719 C C . GLN A 1 89 ? -0.004 9.090 -13.014 1.00 87.25 89 GLN A C 1
ATOM 721 O O . GLN A 1 89 ? 0.141 8.857 -14.217 1.00 87.25 89 GLN A O 1
ATOM 726 N N . ASP A 1 90 ? 0.230 8.190 -12.061 1.00 78.44 90 ASP A N 1
ATOM 727 C CA . ASP A 1 90 ? 0.631 6.817 -12.323 1.00 78.44 90 ASP A CA 1
ATOM 728 C C . ASP A 1 90 ? -0.512 6.029 -12.961 1.00 78.44 90 ASP A C 1
ATOM 730 O O . ASP A 1 90 ? -1.680 6.432 -12.948 1.00 78.44 90 ASP A O 1
ATOM 734 N N . ASP A 1 91 ? -0.148 4.909 -13.584 1.00 76.19 91 ASP A N 1
ATOM 735 C CA . ASP A 1 91 ? -1.075 4.010 -14.279 1.00 76.19 91 ASP A CA 1
ATOM 736 C C . ASP A 1 91 ? -1.947 4.709 -15.347 1.00 76.19 91 ASP A C 1
ATOM 738 O O . ASP A 1 91 ? -3.066 4.307 -15.643 1.00 76.19 91 ASP A O 1
ATOM 742 N N . GLY A 1 92 ? -1.439 5.790 -15.949 1.00 80.50 92 GLY A N 1
ATOM 743 C CA . GLY A 1 92 ? -2.137 6.513 -17.015 1.00 80.50 92 GLY A CA 1
ATOM 744 C C . GLY A 1 92 ? -3.176 7.533 -16.540 1.00 80.50 92 GLY A C 1
ATOM 745 O O . GLY A 1 92 ? -3.937 8.036 -17.370 1.00 80.50 92 GLY A O 1
ATOM 746 N N . GLY A 1 93 ? -3.184 7.892 -15.253 1.00 88.25 93 GLY A N 1
ATOM 747 C CA . GLY A 1 93 ? -4.027 8.963 -14.726 1.00 88.25 93 GLY A CA 1
ATOM 748 C C . GLY A 1 93 ? -5.378 8.459 -14.229 1.00 88.25 93 GLY A C 1
ATOM 749 O O . GLY A 1 93 ? -6.375 8.458 -14.961 1.00 88.25 93 GLY A O 1
ATOM 750 N N . HIS A 1 94 ? -5.433 8.055 -12.964 1.00 92.69 94 HIS A N 1
ATOM 751 C CA . HIS A 1 94 ? -6.617 7.444 -12.369 1.00 92.69 94 HIS A CA 1
ATOM 752 C C . HIS A 1 94 ? -6.938 8.022 -10.990 1.00 92.69 94 HIS A C 1
ATOM 754 O O . HIS A 1 94 ? -6.061 8.444 -10.240 1.00 92.69 94 HIS A O 1
ATOM 760 N N . GLU A 1 95 ? -8.232 8.038 -10.655 1.00 95.69 95 GLU A N 1
ATOM 761 C CA . GLU A 1 95 ? -8.693 8.360 -9.306 1.00 95.69 95 GLU A CA 1
ATOM 762 C C . GLU A 1 95 ? -8.838 7.070 -8.496 1.00 95.69 95 GLU A C 1
ATOM 764 O O . GLU A 1 95 ? -9.648 6.199 -8.823 1.00 95.69 95 GLU A O 1
ATOM 769 N N . PHE A 1 96 ? -8.046 6.953 -7.435 1.00 96.94 96 PHE A N 1
ATOM 770 C CA . PHE A 1 96 ? -8.064 5.825 -6.512 1.00 96.94 96 PHE A CA 1
ATOM 771 C C . PHE A 1 96 ? -8.880 6.170 -5.275 1.00 96.94 96 PHE A C 1
ATOM 773 O O . PHE A 1 96 ? -8.684 7.220 -4.660 1.00 96.94 96 PHE A O 1
ATOM 780 N N . GLN A 1 97 ? -9.777 5.265 -4.879 1.00 97.50 97 GLN A N 1
ATOM 781 C CA . GLN A 1 97 ? -10.549 5.409 -3.648 1.00 97.50 97 GLN A CA 1
ATOM 782 C C . GLN A 1 97 ? -9.894 4.610 -2.520 1.00 97.50 97 GLN A C 1
ATOM 784 O O . GLN A 1 97 ? -9.993 3.383 -2.483 1.00 97.50 97 GLN A O 1
ATOM 789 N N . PHE A 1 98 ? -9.262 5.309 -1.585 1.00 97.88 98 PHE A N 1
ATOM 790 C CA . PHE A 1 98 ? -8.554 4.733 -0.449 1.00 97.88 98 PHE A CA 1
ATOM 791 C C . PHE A 1 98 ? -9.476 4.421 0.727 1.00 97.88 98 PHE A C 1
ATOM 793 O O . PHE A 1 98 ? -10.400 5.179 1.042 1.00 97.88 98 PHE A O 1
ATOM 800 N N . PHE A 1 99 ? -9.180 3.322 1.418 1.00 96.94 99 PHE A N 1
ATOM 801 C CA . PHE A 1 99 ? -9.841 2.907 2.650 1.00 96.94 99 PHE A CA 1
ATOM 802 C C . PHE A 1 99 ? -8.909 2.056 3.522 1.00 96.94 99 PHE A C 1
ATOM 804 O O . PHE A 1 99 ? -7.912 1.495 3.066 1.00 96.94 99 PHE A O 1
ATOM 811 N N . TRP A 1 100 ? -9.252 1.954 4.804 1.00 95.88 100 TRP A N 1
ATOM 812 C CA . TRP A 1 100 ? -8.516 1.147 5.773 1.00 95.88 100 TRP A CA 1
ATOM 813 C C . TRP A 1 100 ? -9.163 -0.225 5.926 1.00 95.88 100 TRP A C 1
ATOM 815 O O . TRP A 1 100 ? -10.361 -0.322 6.186 1.00 95.88 100 TRP A O 1
ATOM 825 N N . HIS A 1 101 ? -8.362 -1.272 5.763 1.00 95.88 101 HIS A N 1
ATOM 826 C CA . HIS A 1 101 ? -8.763 -2.664 5.901 1.00 95.88 101 HIS A CA 1
ATOM 827 C C . HIS A 1 101 ? -8.099 -3.265 7.139 1.00 95.88 101 HIS A C 1
ATOM 829 O O . HIS A 1 101 ? -6.869 -3.291 7.232 1.00 95.88 101 HIS A O 1
ATOM 835 N N . ARG A 1 102 ? -8.898 -3.734 8.098 1.00 94.81 102 ARG A N 1
ATOM 836 C CA . ARG A 1 102 ? -8.382 -4.317 9.337 1.00 94.81 102 ARG A CA 1
ATOM 837 C C . ARG A 1 102 ? -7.616 -5.603 9.032 1.00 94.81 102 ARG A C 1
ATOM 839 O O . ARG A 1 102 ? -8.075 -6.447 8.265 1.00 94.81 102 ARG A O 1
ATOM 846 N N . LEU A 1 103 ? -6.443 -5.767 9.635 1.00 92.44 103 LEU A N 1
ATOM 847 C CA . LEU A 1 103 ? -5.702 -7.020 9.528 1.00 92.44 103 LEU A CA 1
ATOM 848 C C . LEU A 1 103 ? -6.508 -8.161 10.160 1.00 92.44 103 LEU A C 1
ATOM 850 O O . LEU A 1 103 ? -7.004 -8.038 11.275 1.00 92.44 103 LEU A O 1
ATOM 854 N N . GLY A 1 104 ? -6.616 -9.277 9.439 1.00 90.44 104 GLY A N 1
ATOM 855 C CA . GLY A 1 104 ? -7.397 -10.442 9.858 1.00 90.44 104 GLY A CA 1
ATOM 856 C C . GLY A 1 104 ? -8.838 -10.459 9.345 1.00 90.44 104 GLY A C 1
ATOM 857 O O . GLY A 1 104 ? -9.467 -11.516 9.399 1.00 90.44 104 GLY A O 1
ATOM 858 N N . ASP A 1 105 ? -9.344 -9.351 8.793 1.00 93.81 105 ASP A N 1
ATOM 859 C CA . ASP A 1 105 ? -10.614 -9.369 8.069 1.00 93.81 105 ASP A CA 1
ATOM 860 C C . ASP A 1 105 ? -10.488 -10.187 6.765 1.00 93.81 105 ASP A C 1
ATOM 862 O O . ASP A 1 105 ? -9.390 -10.323 6.206 1.00 93.81 105 ASP A O 1
ATOM 866 N N . PRO A 1 106 ? -11.607 -10.729 6.241 1.00 93.62 106 PRO A N 1
ATOM 867 C CA . PRO A 1 106 ? -11.618 -11.405 4.950 1.00 93.62 106 PRO A CA 1
ATOM 868 C C . PRO A 1 106 ? -11.125 -10.495 3.822 1.00 93.62 106 PRO A C 1
ATOM 870 O O . PRO A 1 106 ? -11.529 -9.334 3.726 1.00 93.62 106 PRO A O 1
ATOM 873 N N . ILE A 1 107 ? -10.298 -11.050 2.932 1.00 91.88 107 ILE A N 1
ATOM 874 C CA . ILE A 1 107 ? -9.803 -10.341 1.748 1.00 91.88 107 ILE A CA 1
ATOM 875 C C . ILE A 1 107 ? -11.004 -9.868 0.908 1.00 91.88 107 ILE A C 1
ATOM 877 O O . ILE A 1 107 ? -11.946 -10.642 0.709 1.00 91.88 107 ILE A O 1
ATOM 881 N N . PRO A 1 108 ? -11.004 -8.619 0.407 1.00 90.94 108 PRO A N 1
ATOM 882 C CA . PRO A 1 108 ? -12.112 -8.107 -0.390 1.00 90.94 108 PRO A CA 1
ATOM 883 C C . PRO A 1 108 ? -12.397 -8.949 -1.644 1.00 90.94 108 PRO A C 1
ATOM 885 O O . PRO A 1 108 ? -11.478 -9.389 -2.321 1.00 90.94 108 PRO A O 1
ATOM 888 N N . ASN A 1 109 ? -13.676 -9.126 -1.997 1.00 84.88 109 ASN A N 1
ATOM 889 C CA . ASN A 1 109 ? -14.080 -9.949 -3.151 1.00 84.88 109 ASN A CA 1
ATOM 890 C C . ASN A 1 109 ? -13.808 -9.286 -4.516 1.00 84.88 109 ASN A C 1
ATOM 892 O O . ASN A 1 109 ? -13.684 -9.975 -5.523 1.00 84.88 109 ASN A O 1
ATOM 896 N N . ASP A 1 110 ? -13.745 -7.953 -4.564 1.00 90.50 110 ASP A N 1
ATOM 897 C CA . ASP A 1 110 ? -13.494 -7.158 -5.777 1.00 90.50 110 ASP A CA 1
ATOM 898 C C . ASP A 1 110 ? -11.986 -6.944 -5.975 1.00 90.50 110 ASP A C 1
ATOM 900 O O . ASP A 1 110 ? -11.521 -5.818 -6.095 1.00 90.50 110 ASP A O 1
ATOM 904 N N . CYS A 1 111 ? -11.198 -8.011 -5.883 1.00 89.56 111 CYS A N 1
ATOM 905 C CA . CYS A 1 111 ? -9.739 -7.972 -5.882 1.00 89.56 111 CYS A CA 1
ATOM 906 C C . CYS A 1 111 ? -9.198 -9.022 -6.857 1.00 89.56 111 CYS A C 1
ATOM 908 O O . CYS A 1 111 ? -9.611 -10.184 -6.849 1.00 89.56 111 CYS A O 1
ATOM 910 N N . HIS A 1 112 ? -8.283 -8.610 -7.738 1.00 93.44 112 HIS A N 1
ATOM 911 C CA . HIS A 1 112 ? -7.621 -9.540 -8.648 1.00 93.44 112 HIS A CA 1
ATOM 912 C C . HIS A 1 112 ? -6.755 -10.528 -7.854 1.00 93.44 112 HIS A C 1
ATOM 914 O O . HIS A 1 112 ? -6.116 -10.149 -6.874 1.00 93.44 112 HIS A O 1
ATOM 920 N N . LYS A 1 113 ? -6.675 -11.784 -8.314 1.00 92.94 113 LYS A N 1
ATOM 921 C CA . LYS A 1 113 ? -5.998 -12.883 -7.604 1.00 92.94 113 LYS A CA 1
ATOM 922 C C . LYS A 1 113 ? -4.591 -12.520 -7.113 1.00 92.94 113 LYS A C 1
ATOM 924 O O . LYS A 1 113 ? -4.286 -12.764 -5.956 1.00 92.94 113 LYS A O 1
ATOM 929 N N . LEU A 1 114 ? -3.790 -11.864 -7.957 1.00 94.75 114 LEU A N 1
ATOM 930 C CA . LEU A 1 114 ? -2.458 -11.361 -7.595 1.00 94.75 114 LEU A CA 1
ATOM 931 C C . LEU A 1 114 ? -2.476 -10.463 -6.348 1.00 94.75 114 LEU A C 1
ATOM 933 O O . LEU A 1 114 ? -1.686 -10.662 -5.431 1.00 94.75 114 LEU A O 1
ATOM 937 N N . PHE A 1 115 ? -3.374 -9.478 -6.306 1.00 95.06 115 PHE A N 1
ATOM 938 C CA . PHE A 1 115 ? -3.449 -8.531 -5.194 1.00 95.06 115 PHE A CA 1
ATOM 939 C C . PHE A 1 115 ? -4.015 -9.186 -3.942 1.00 95.06 115 PHE A C 1
ATOM 941 O O . PHE A 1 115 ? -3.602 -8.854 -2.837 1.00 95.06 115 PHE A O 1
ATOM 948 N N . CYS A 1 116 ? -4.908 -10.159 -4.103 1.00 94.31 116 CYS A N 1
ATOM 949 C CA . CYS A 1 116 ? -5.462 -10.902 -2.981 1.00 94.31 116 CYS A CA 1
ATOM 950 C C . CYS A 1 116 ? -4.377 -11.762 -2.335 1.00 94.31 116 CYS A C 1
ATOM 952 O O . CYS A 1 116 ? -4.202 -11.720 -1.119 1.00 94.31 116 CYS A O 1
ATOM 954 N N . ASP A 1 117 ? -3.591 -12.463 -3.153 1.00 95.19 117 ASP A N 1
ATOM 955 C CA . ASP A 1 117 ? -2.439 -13.233 -2.693 1.00 95.19 117 ASP A CA 1
ATOM 956 C C . ASP A 1 117 ? -1.391 -12.307 -2.034 1.00 95.19 117 ASP A C 1
ATOM 958 O O . ASP A 1 117 ? -0.848 -12.644 -0.983 1.00 95.19 117 ASP A O 1
ATOM 962 N N . ALA A 1 118 ? -1.169 -11.099 -2.570 1.00 95.81 118 ALA A N 1
ATOM 963 C CA . ALA A 1 118 ? -0.281 -10.101 -1.967 1.00 95.81 118 ALA A CA 1
ATOM 964 C C . ALA A 1 118 ? -0.781 -9.608 -0.596 1.00 95.81 118 ALA A C 1
ATOM 966 O O . ALA A 1 118 ? -0.003 -9.529 0.355 1.00 95.81 118 ALA A O 1
ATOM 967 N N . ILE A 1 119 ? -2.078 -9.308 -0.460 1.00 95.31 119 ILE A N 1
ATOM 968 C CA . ILE A 1 119 ? -2.698 -8.912 0.815 1.00 95.31 119 ILE A CA 1
ATOM 969 C C . ILE A 1 119 ? -2.573 -10.048 1.830 1.00 95.31 119 ILE A C 1
ATOM 971 O O . ILE A 1 119 ? -2.168 -9.806 2.970 1.00 95.31 119 ILE A O 1
ATOM 975 N N . GLN A 1 120 ? -2.859 -11.286 1.417 1.00 94.62 120 GLN A N 1
ATOM 976 C CA . GLN A 1 120 ? -2.650 -12.459 2.260 1.00 94.62 120 GLN A CA 1
ATOM 977 C C . GLN A 1 120 ? -1.189 -12.550 2.705 1.00 94.62 120 GLN A C 1
ATOM 979 O O . GLN A 1 120 ? -0.912 -12.772 3.885 1.00 94.62 120 GLN A O 1
ATOM 984 N N . LYS A 1 121 ? -0.244 -12.317 1.789 1.00 96.00 121 LYS A N 1
ATOM 985 C CA . LYS A 1 121 ? 1.176 -12.391 2.112 1.00 96.00 121 LYS A CA 1
ATOM 986 C C . LYS A 1 121 ? 1.594 -11.345 3.140 1.00 96.00 121 LYS A C 1
ATOM 988 O O . LYS A 1 121 ? 2.325 -11.665 4.074 1.00 96.00 121 LYS A O 1
ATOM 993 N N . VAL A 1 122 ? 1.082 -10.122 3.025 1.00 95.00 122 VAL A N 1
ATOM 994 C CA . VAL A 1 122 ? 1.276 -9.070 4.034 1.00 95.00 122 VAL A CA 1
ATOM 995 C C . VAL A 1 122 ? 0.711 -9.501 5.392 1.00 95.00 122 VAL A C 1
ATOM 997 O O . VAL A 1 122 ? 1.388 -9.345 6.407 1.00 95.00 122 VAL A O 1
ATOM 1000 N N . GLN A 1 123 ? -0.489 -10.091 5.425 1.00 93.00 123 GLN A N 1
ATOM 1001 C CA . GLN A 1 123 ? -1.087 -10.605 6.664 1.00 93.00 123 GLN A CA 1
ATOM 1002 C C . GLN A 1 123 ? -0.268 -11.739 7.307 1.00 93.00 123 GLN A C 1
ATOM 1004 O O . GLN A 1 123 ? -0.331 -11.904 8.521 1.00 93.00 123 GLN A O 1
ATOM 1009 N N . GLU A 1 124 ? 0.482 -12.529 6.534 1.00 93.56 124 GLU A N 1
ATOM 1010 C CA . GLU A 1 124 ? 1.409 -13.545 7.058 1.00 93.56 124 GLU A CA 1
ATOM 1011 C C . GLU A 1 124 ? 2.690 -12.926 7.629 1.00 93.56 124 GLU A C 1
ATOM 1013 O O . GLU A 1 124 ? 3.184 -13.394 8.650 1.00 93.56 124 GLU A O 1
ATOM 1018 N N . LEU A 1 125 ? 3.223 -11.888 6.976 1.00 93.56 125 LEU A N 1
ATOM 1019 C CA . LEU A 1 125 ? 4.500 -11.260 7.332 1.00 93.56 125 LEU A CA 1
ATOM 1020 C C . LEU A 1 125 ? 4.426 -10.337 8.559 1.00 93.56 125 LEU A C 1
ATOM 1022 O O . LEU A 1 125 ? 5.455 -10.065 9.166 1.00 93.56 125 LEU A O 1
ATOM 1026 N N . ILE A 1 126 ? 3.239 -9.830 8.903 1.00 88.19 126 ILE A N 1
ATOM 1027 C CA . ILE A 1 126 ? 3.032 -8.915 10.044 1.00 88.19 126 ILE A CA 1
ATOM 1028 C C . ILE A 1 126 ? 2.737 -9.678 11.359 1.00 88.19 126 ILE A C 1
ATOM 1030 O O . ILE A 1 126 ? 2.606 -9.055 12.411 1.00 88.19 126 ILE A O 1
ATOM 1034 N N . ARG A 1 127 ? 2.637 -11.015 11.320 1.00 67.81 127 ARG A N 1
ATOM 1035 C CA . ARG A 1 127 ? 2.369 -11.856 12.503 1.00 67.81 127 ARG A CA 1
ATOM 1036 C C . ARG A 1 127 ? 3.546 -11.974 13.461 1.00 67.81 127 ARG A C 1
ATOM 1038 O O . ARG A 1 127 ? 4.698 -12.060 12.986 1.00 67.81 127 ARG A O 1
#

pLDDT: mean 93.59, std 5.17, range [67.81, 98.25]